Protein AF-A0AAD9YBE1-F1 (afdb_monomer_lite)

Organism: Colletotrichum kahawae (NCBI:txid34407)

Secondary structure (DSSP, 8-state):
--S---GGGEEE-TTT--EEE--GGG---TTSTT--TTS-HHHHHHHHHHHHHH---HHHHS-TTT--HHHHHT-S-----TT---SS-HHHHHHHHHHHHHHHHHS----SGGGSSS------PPPPPP---------PPP-

Foldseek 3Di:
DQLAQALVQWDADPPPRDIDGDDSVQDDWQVDPSDDPLSDVLLSVLQRLLCLFQVDNVQVPPPSNPRDSVVSLPPPDRPGDPPHDDPDDPVVVSVVSVVVSVCQVPDDDDRGQVPDPDRDDDPPDPDDPDPPPDPPPPPDDDD

Radius of gyration: 21.51 Å; chains: 1; bounding box: 45×34×76 Å

Sequence (143 aa):
MHQDIALRNLLVNPWTDNILLFDFDFIGRIRDIGYFSERDDVKGVIFTMYEIITLNIHFSSVPYDQQNPAEVQRLEEWPQHPDVRLDRPVSDYRSVLNEWVSRRENGRRISVYTEAQEPIDWPQLGDPPKRHSSLVLKVTPLP

pLDDT: mean 89.21, std 13.2, range [44.81, 98.5]

Structure (mmCIF, N/CA/C/O backbone):
data_AF-A0AAD9YBE1-F1
#
_entry.id   AF-A0AAD9YBE1-F1
#
loop_
_atom_site.group_PDB
_atom_site.id
_atom_site.type_symbol
_atom_site.label_atom_id
_atom_site.label_alt_id
_atom_site.label_comp_id
_atom_site.label_asym_id
_atom_site.label_entity_id
_atom_site.label_seq_id
_atom_site.pdbx_PDB_ins_code
_atom_site.Cartn_x
_atom_site.Cartn_y
_atom_site.Cartn_z
_atom_site.occupancy
_atom_site.B_iso_or_equiv
_atom_site.auth_seq_id
_atom_site.auth_comp_id
_atom_site.auth_asym_id
_atom_site.auth_atom_id
_atom_site.pdbx_PDB_model_num
ATOM 1 N N . MET A 1 1 ? 6.370 -5.330 -10.777 1.00 90.00 1 MET A N 1
ATOM 2 C CA . MET A 1 1 ? 5.701 -4.335 -9.917 1.00 90.00 1 MET A CA 1
ATOM 3 C C . MET A 1 1 ? 4.270 -4.226 -10.401 1.00 90.00 1 MET A C 1
ATOM 5 O O . MET A 1 1 ? 4.081 -4.250 -11.613 1.00 90.00 1 MET A O 1
ATOM 9 N N . HIS A 1 2 ? 3.295 -4.210 -9.497 1.00 94.94 2 HIS A N 1
ATOM 10 C CA . HIS A 1 2 ? 1.873 -4.170 -9.843 1.00 94.94 2 HIS A CA 1
ATOM 11 C C . HIS A 1 2 ? 1.438 -2.777 -10.303 1.00 94.94 2 HIS A C 1
ATOM 13 O O . HIS A 1 2 ? 0.681 -2.659 -11.256 1.00 94.94 2 HIS A O 1
ATOM 19 N N . GLN A 1 3 ? 1.950 -1.731 -9.649 1.00 95.88 3 GLN A N 1
ATOM 20 C CA . GLN A 1 3 ? 1.728 -0.314 -9.956 1.00 95.88 3 GLN A CA 1
ATOM 21 C C . GLN A 1 3 ? 0.285 0.184 -9.794 1.00 95.88 3 GLN A C 1
ATOM 23 O O . GLN A 1 3 ? -0.053 1.292 -10.226 1.00 95.88 3 GLN A O 1
ATOM 28 N N . ASP A 1 4 ? -0.553 -0.627 -9.147 1.00 96.06 4 ASP A N 1
ATOM 29 C CA . ASP A 1 4 ? -1.933 -0.283 -8.800 1.00 96.06 4 ASP A CA 1
ATOM 30 C C . ASP A 1 4 ? -2.429 -1.081 -7.583 1.00 96.06 4 ASP A C 1
ATOM 32 O O . ASP A 1 4 ? -3.514 -1.659 -7.580 1.00 96.06 4 ASP A O 1
ATOM 36 N N . ILE A 1 5 ? -1.598 -1.163 -6.539 1.00 96.88 5 ILE A N 1
ATOM 37 C CA . ILE A 1 5 ? -2.043 -1.698 -5.248 1.00 96.88 5 ILE A CA 1
ATOM 38 C C . ILE A 1 5 ? -3.057 -0.718 -4.652 1.00 96.88 5 ILE A C 1
ATOM 40 O O . ILE A 1 5 ? -2.697 0.404 -4.291 1.00 96.88 5 ILE A O 1
ATOM 44 N N . ALA A 1 6 ? -4.311 -1.153 -4.565 1.00 95.38 6 ALA A N 1
ATOM 45 C CA . ALA A 1 6 ? -5.431 -0.375 -4.053 1.00 95.38 6 ALA A CA 1
ATOM 46 C C . ALA A 1 6 ? -6.484 -1.302 -3.435 1.00 95.38 6 ALA A C 1
ATOM 48 O O . ALA A 1 6 ? -6.580 -2.470 -3.816 1.00 95.38 6 ALA A O 1
ATOM 49 N N . LEU A 1 7 ? -7.336 -0.766 -2.552 1.00 93.94 7 LEU A N 1
ATOM 50 C CA . LEU A 1 7 ? -8.399 -1.530 -1.885 1.00 93.94 7 LEU A CA 1
ATOM 51 C C . LEU A 1 7 ? -9.309 -2.282 -2.872 1.00 93.94 7 LEU A C 1
ATOM 53 O O . LEU A 1 7 ? -9.663 -3.434 -2.640 1.00 93.94 7 LEU A O 1
ATOM 57 N N . ARG A 1 8 ? -9.643 -1.653 -4.006 1.00 95.12 8 ARG A N 1
ATOM 58 C CA . ARG A 1 8 ? -10.479 -2.248 -5.066 1.00 95.12 8 ARG A CA 1
ATOM 59 C C . ARG A 1 8 ? -9.865 -3.483 -5.740 1.00 95.12 8 ARG A C 1
ATOM 61 O O . ARG A 1 8 ? -10.614 -4.256 -6.322 1.00 95.12 8 ARG A O 1
ATOM 68 N N . ASN A 1 9 ? -8.547 -3.666 -5.637 1.00 97.12 9 ASN A N 1
ATOM 69 C CA . ASN A 1 9 ? -7.789 -4.732 -6.301 1.00 97.12 9 ASN A CA 1
ATOM 70 C C . ASN A 1 9 ? -7.450 -5.890 -5.341 1.00 97.12 9 ASN A C 1
ATOM 72 O O . ASN A 1 9 ? -6.633 -6.755 -5.657 1.00 97.12 9 ASN A O 1
ATOM 76 N N . LEU A 1 10 ? -8.084 -5.924 -4.161 1.00 95.94 10 LEU A N 1
ATOM 77 C CA . LEU A 1 10 ? -7.943 -6.987 -3.167 1.00 95.94 10 LEU A CA 1
ATOM 78 C C . LEU A 1 10 ? -9.239 -7.795 -3.049 1.00 95.94 10 LEU A C 1
ATOM 80 O O . LEU A 1 10 ? -10.322 -7.246 -2.857 1.00 95.94 10 LEU A O 1
ATOM 84 N N . LEU A 1 11 ? -9.119 -9.119 -3.104 1.00 95.88 11 LEU A N 1
ATOM 85 C CA . LEU A 1 11 ? -10.192 -10.058 -2.787 1.00 95.88 11 LEU A CA 1
ATOM 86 C C . LEU A 1 11 ? -9.857 -10.777 -1.488 1.00 95.88 11 LEU A C 1
ATOM 88 O O . LEU A 1 11 ? -8.755 -11.298 -1.336 1.00 95.88 11 LEU A O 1
ATOM 92 N N . VAL A 1 12 ? -10.822 -10.852 -0.576 1.00 95.06 12 VAL A N 1
ATOM 93 C CA . VAL A 1 12 ? -10.683 -11.600 0.677 1.00 95.06 12 VAL A CA 1
ATOM 94 C C . VAL A 1 12 ? -11.532 -12.858 0.593 1.00 95.06 12 VAL A C 1
ATOM 96 O O . VAL A 1 12 ? -12.733 -12.794 0.326 1.00 95.06 12 VAL A O 1
ATOM 99 N N . ASN A 1 13 ? -10.917 -14.016 0.821 1.00 95.12 13 ASN A N 1
ATOM 100 C CA . ASN A 1 13 ? -11.646 -15.264 0.988 1.00 95.12 13 ASN A CA 1
ATOM 101 C C . ASN A 1 13 ? -12.181 -15.347 2.431 1.00 95.12 13 ASN A C 1
ATOM 103 O O . ASN A 1 13 ? -11.376 -15.479 3.354 1.00 95.12 13 ASN A O 1
ATOM 107 N N . PRO A 1 14 ? -13.508 -15.342 2.654 1.00 92.88 14 PRO A N 1
ATOM 108 C CA . PRO A 1 14 ? -14.078 -15.275 4.000 1.00 92.88 14 PRO A CA 1
ATOM 109 C C . PRO A 1 14 ? -13.913 -16.566 4.817 1.00 92.88 14 PRO A C 1
ATOM 111 O O . PRO A 1 14 ? -14.162 -16.559 6.018 1.00 92.88 14 PRO A O 1
ATOM 114 N N . TRP A 1 15 ? -13.532 -17.681 4.187 1.00 94.94 15 TRP A N 1
ATOM 115 C CA . TRP A 1 15 ? -13.363 -18.974 4.860 1.00 94.94 15 TRP A CA 1
ATOM 116 C C . TRP A 1 15 ? -11.911 -19.279 5.210 1.00 94.94 15 TRP A C 1
ATOM 118 O O . TRP A 1 15 ? -11.658 -20.002 6.170 1.00 94.94 15 TRP A O 1
ATOM 128 N N . THR A 1 16 ? -10.966 -18.771 4.419 1.00 95.31 16 THR A N 1
ATOM 129 C CA . THR A 1 16 ? -9.533 -19.036 4.614 1.00 95.31 16 THR A CA 1
ATOM 130 C C . THR A 1 16 ? -8.760 -17.821 5.102 1.00 95.31 16 THR A C 1
ATOM 132 O O . THR A 1 16 ? -7.575 -17.960 5.373 1.00 95.31 16 THR A O 1
ATOM 135 N N . ASP A 1 17 ? -9.394 -16.645 5.135 1.00 91.00 17 ASP A N 1
ATOM 136 C CA . ASP A 1 17 ? -8.757 -15.353 5.418 1.00 91.00 17 ASP A CA 1
ATOM 137 C C . ASP A 1 17 ? -7.581 -15.033 4.469 1.00 91.00 17 ASP A C 1
ATOM 139 O O . ASP A 1 17 ? -6.664 -14.276 4.774 1.00 91.00 17 ASP A O 1
ATOM 143 N N . ASN A 1 18 ? -7.597 -15.637 3.274 1.00 95.31 18 ASN A N 1
ATOM 144 C CA . ASN A 1 18 ? -6.572 -15.390 2.266 1.00 95.31 18 ASN A CA 1
ATOM 145 C C . ASN A 1 18 ? -6.915 -14.119 1.497 1.00 95.31 18 ASN A C 1
ATOM 147 O O . ASN A 1 18 ? -8.054 -13.943 1.058 1.00 95.31 18 ASN A O 1
ATOM 151 N N . ILE A 1 19 ? -5.898 -13.299 1.255 1.00 95.06 19 ILE A N 1
ATOM 152 C CA . ILE A 1 19 ? -5.985 -12.130 0.385 1.00 95.06 19 ILE A CA 1
ATOM 153 C C . ILE A 1 19 ? -5.420 -12.503 -0.986 1.00 95.06 19 ILE A C 1
ATOM 155 O O . ILE A 1 19 ? -4.318 -13.042 -1.092 1.00 95.06 19 ILE A O 1
ATOM 159 N N . LEU A 1 20 ? -6.175 -12.204 -2.039 1.00 95.69 20 LEU A N 1
ATOM 160 C CA . LEU A 1 20 ? -5.752 -12.326 -3.428 1.00 95.69 20 LEU A CA 1
ATOM 161 C C . LEU A 1 20 ? -5.658 -10.935 -4.053 1.00 95.69 20 LEU A C 1
ATOM 163 O O . LEU A 1 20 ? -6.573 -10.125 -3.921 1.00 95.69 20 LEU A O 1
ATOM 167 N N . LEU A 1 21 ? -4.556 -10.690 -4.754 1.00 96.31 21 LEU A N 1
ATOM 168 C CA . LEU A 1 21 ? -4.339 -9.496 -5.564 1.00 96.31 21 LEU A CA 1
ATOM 169 C C . LEU A 1 21 ? -4.718 -9.803 -7.018 1.00 96.31 21 LEU A C 1
ATOM 171 O O . LEU A 1 21 ? -4.328 -10.849 -7.545 1.00 96.31 21 LEU A O 1
ATOM 175 N N . PHE A 1 22 ? -5.470 -8.909 -7.653 1.00 95.94 22 PHE A N 1
ATOM 176 C CA . PHE A 1 22 ? -5.870 -9.010 -9.059 1.00 95.94 22 PHE A CA 1
ATOM 177 C C . PHE A 1 22 ? -5.749 -7.649 -9.762 1.00 95.94 22 PHE A C 1
ATOM 179 O O . PHE A 1 22 ? -5.357 -6.677 -9.130 1.00 95.94 22 PHE A O 1
ATOM 186 N N . ASP A 1 23 ? -6.113 -7.596 -11.049 1.00 95.06 23 ASP A N 1
ATOM 187 C CA . ASP A 1 23 ? -6.026 -6.401 -11.910 1.00 95.06 23 ASP A CA 1
ATOM 188 C C . ASP A 1 23 ? -4.581 -5.980 -12.239 1.00 95.06 23 ASP A C 1
ATOM 190 O O . ASP A 1 23 ? -4.057 -4.948 -11.825 1.00 95.06 23 ASP A O 1
ATOM 194 N N . PHE A 1 24 ? -3.916 -6.828 -13.025 1.00 93.81 24 PHE A N 1
ATOM 195 C CA . PHE A 1 24 ? -2.522 -6.660 -13.434 1.00 93.81 24 PHE A CA 1
ATOM 196 C C . PHE A 1 24 ? -2.359 -5.780 -14.692 1.00 93.81 24 PHE A C 1
ATOM 198 O O . PHE A 1 24 ? -1.312 -5.833 -15.338 1.00 93.81 24 PHE A O 1
ATOM 205 N N . ASP A 1 25 ? -3.346 -4.956 -15.052 1.00 92.62 25 ASP A N 1
ATOM 206 C CA . ASP A 1 25 ? -3.316 -4.151 -16.287 1.00 92.62 25 ASP A CA 1
ATOM 207 C C . ASP A 1 25 ? -2.191 -3.096 -16.300 1.00 92.62 25 ASP A C 1
ATOM 209 O O . ASP A 1 25 ? -1.751 -2.653 -17.363 1.00 92.62 25 ASP A O 1
ATOM 213 N N . PHE A 1 26 ? -1.670 -2.733 -15.123 1.00 92.44 26 PHE A N 1
ATOM 214 C CA . PHE A 1 26 ? -0.572 -1.775 -14.957 1.00 92.44 26 PHE A CA 1
ATOM 215 C C . PHE A 1 26 ? 0.777 -2.415 -14.614 1.00 92.44 26 PHE A C 1
ATOM 217 O O . PHE A 1 26 ? 1.703 -1.702 -14.220 1.00 92.44 26 PHE A O 1
ATOM 224 N N . ILE A 1 27 ? 0.947 -3.733 -14.761 1.00 92.19 27 ILE A N 1
ATOM 225 C CA . ILE A 1 27 ? 2.229 -4.352 -14.407 1.00 92.19 27 ILE A CA 1
ATOM 226 C C . ILE A 1 27 ? 3.405 -3.760 -15.182 1.00 92.19 27 ILE A C 1
ATOM 228 O O . ILE A 1 27 ? 3.345 -3.502 -16.381 1.00 92.19 27 ILE A O 1
ATOM 232 N N . GLY A 1 28 ? 4.522 -3.612 -14.478 1.00 91.00 28 GLY A N 1
ATOM 233 C CA . GLY A 1 28 ? 5.788 -3.180 -15.056 1.00 91.00 28 GLY A CA 1
ATOM 234 C C . GLY A 1 28 ? 6.954 -4.006 -14.539 1.00 91.00 28 GLY A C 1
ATOM 235 O O . GLY A 1 28 ? 7.007 -4.393 -13.360 1.00 91.00 28 GLY A O 1
ATOM 236 N N . ARG A 1 29 ? 7.918 -4.266 -15.422 1.00 90.81 29 ARG A N 1
ATOM 237 C CA . ARG A 1 29 ? 9.219 -4.826 -15.046 1.00 90.81 29 ARG A CA 1
ATOM 238 C C . ARG A 1 29 ? 10.077 -3.723 -14.451 1.00 90.81 29 ARG A C 1
ATOM 240 O O . ARG A 1 29 ? 10.279 -2.698 -15.082 1.00 90.81 29 ARG A O 1
ATOM 247 N N . ILE A 1 30 ? 10.590 -3.927 -13.240 1.00 89.69 30 ILE A N 1
ATOM 248 C CA . ILE A 1 30 ? 11.380 -2.914 -12.523 1.00 89.69 30 ILE A CA 1
ATOM 249 C C . ILE A 1 30 ? 12.527 -2.406 -13.414 1.00 89.69 30 ILE A C 1
ATOM 251 O O . ILE A 1 30 ? 13.369 -3.204 -13.831 1.00 89.69 30 ILE A O 1
ATOM 255 N N . ARG A 1 31 ? 12.535 -1.085 -13.668 1.00 88.38 31 ARG A N 1
ATOM 256 C CA . ARG A 1 31 ? 13.465 -0.361 -14.566 1.00 88.38 31 ARG A CA 1
ATOM 257 C C . ARG A 1 31 ? 13.461 -0.811 -16.038 1.00 88.38 31 ARG A C 1
ATOM 259 O O . ARG A 1 31 ? 14.453 -0.615 -16.731 1.00 88.38 31 ARG A O 1
ATOM 266 N N . ASP A 1 32 ? 12.361 -1.378 -16.516 1.00 88.94 32 ASP A N 1
ATOM 267 C CA . ASP A 1 32 ? 12.198 -1.873 -17.887 1.00 88.94 32 ASP A CA 1
ATOM 268 C C . ASP A 1 32 ? 10.765 -1.563 -18.395 1.00 88.94 32 ASP A C 1
ATOM 270 O O . ASP A 1 32 ? 10.139 -0.592 -17.958 1.00 88.94 32 ASP A O 1
ATOM 274 N N . ILE A 1 33 ? 10.241 -2.345 -19.342 1.00 87.25 33 ILE A N 1
ATOM 275 C CA . ILE A 1 33 ? 8.930 -2.158 -19.972 1.00 87.25 33 ILE A CA 1
ATOM 276 C C . ILE A 1 33 ? 7.810 -1.998 -18.933 1.00 87.25 33 ILE A C 1
ATOM 278 O O . ILE A 1 33 ? 7.653 -2.801 -18.007 1.00 87.25 33 ILE A O 1
ATOM 282 N N . GLY A 1 34 ? 7.001 -0.957 -19.142 1.00 88.06 34 GLY A N 1
ATOM 283 C CA . GLY A 1 34 ? 5.793 -0.675 -18.371 1.00 88.06 34 GLY A CA 1
ATOM 284 C C . GLY A 1 34 ? 6.041 -0.073 -16.989 1.00 88.06 34 GLY A C 1
ATOM 285 O O . GLY A 1 34 ? 5.073 0.176 -16.285 1.00 88.06 34 GLY A O 1
ATOM 286 N N . TYR A 1 35 ? 7.290 0.164 -16.578 1.00 91.69 35 TYR A N 1
ATOM 287 C CA . TYR A 1 35 ? 7.611 0.695 -15.251 1.00 91.69 35 TYR A CA 1
ATOM 288 C C . TYR A 1 35 ? 7.524 2.221 -15.165 1.00 91.69 35 TYR A C 1
ATOM 290 O O . TYR A 1 35 ? 8.205 2.942 -15.893 1.00 91.69 35 TYR A O 1
ATOM 298 N N . PHE A 1 36 ? 6.755 2.691 -14.188 1.00 93.81 36 PHE A N 1
ATOM 299 C CA . PHE A 1 36 ? 6.600 4.081 -13.786 1.00 93.81 36 PHE A CA 1
ATOM 300 C C . PHE A 1 36 ? 7.069 4.224 -12.336 1.00 93.81 36 PHE A C 1
ATOM 302 O O . PHE A 1 36 ? 6.494 3.634 -11.421 1.00 93.81 36 PHE A O 1
ATOM 309 N N . SER A 1 37 ? 8.120 5.015 -12.104 1.00 91.12 37 SER A N 1
ATOM 310 C CA . SER A 1 37 ? 8.695 5.204 -10.762 1.00 91.12 37 SER A CA 1
ATOM 311 C C . SER A 1 37 ? 7.713 5.798 -9.758 1.00 91.12 37 SER A C 1
ATOM 313 O O . SER A 1 37 ? 7.846 5.580 -8.558 1.00 91.12 37 SER A O 1
ATOM 315 N N . GLU A 1 38 ? 6.728 6.541 -10.247 1.00 93.88 38 GLU A N 1
ATOM 316 C CA . GLU A 1 38 ? 5.712 7.211 -9.449 1.00 93.88 38 GLU A CA 1
ATOM 317 C C . GLU A 1 38 ? 4.651 6.221 -8.950 1.00 93.88 38 GLU A C 1
ATOM 319 O O . GLU A 1 38 ? 3.906 6.545 -8.032 1.00 93.88 38 GLU A O 1
ATOM 324 N N . ARG A 1 39 ? 4.568 5.005 -9.503 1.00 93.94 39 ARG A N 1
ATOM 325 C CA . ARG A 1 39 ? 3.579 3.981 -9.129 1.00 93.94 39 ARG A CA 1
ATOM 326 C C . ARG A 1 39 ? 4.201 2.867 -8.290 1.00 93.94 39 ARG A C 1
ATOM 328 O O . ARG A 1 39 ? 4.098 1.686 -8.597 1.00 93.94 39 ARG A O 1
ATOM 335 N N . ASP A 1 40 ? 4.870 3.264 -7.220 1.00 92.75 40 ASP A N 1
ATOM 336 C CA . ASP A 1 40 ? 5.523 2.338 -6.302 1.00 92.75 40 ASP A CA 1
ATOM 337 C C . ASP A 1 40 ? 4.517 1.518 -5.458 1.00 92.75 40 ASP A C 1
ATOM 339 O O . ASP A 1 40 ? 3.599 2.064 -4.839 1.00 92.75 40 ASP A O 1
ATOM 343 N N . ASP A 1 41 ? 4.709 0.194 -5.400 1.00 95.12 41 ASP A N 1
ATOM 344 C CA . ASP A 1 41 ? 3.810 -0.724 -4.682 1.00 95.12 41 ASP A CA 1
ATOM 345 C C . ASP A 1 41 ? 3.875 -0.551 -3.150 1.00 95.12 41 ASP A C 1
ATOM 347 O O . ASP A 1 41 ? 2.886 -0.815 -2.468 1.00 95.12 41 ASP A O 1
ATOM 351 N N . VAL A 1 42 ? 5.006 -0.103 -2.578 1.00 95.44 42 VAL A N 1
ATOM 352 C CA . VAL A 1 42 ? 5.106 0.178 -1.129 1.00 95.44 42 VAL A CA 1
ATOM 353 C C . VAL A 1 42 ? 4.220 1.367 -0.785 1.00 95.44 42 VAL A C 1
ATOM 355 O O . VAL A 1 42 ? 3.437 1.298 0.164 1.00 95.44 42 VAL A O 1
ATOM 358 N N . LYS A 1 43 ? 4.279 2.424 -1.599 1.00 95.94 43 LYS A N 1
ATOM 359 C CA . LYS A 1 43 ? 3.375 3.572 -1.494 1.00 95.94 43 LYS A CA 1
ATOM 360 C C . LYS A 1 43 ? 1.903 3.148 -1.593 1.00 95.94 43 LYS A C 1
ATOM 362 O O . LYS A 1 43 ? 1.100 3.573 -0.764 1.00 95.94 43 LYS A O 1
ATOM 367 N N . GLY A 1 44 ? 1.556 2.277 -2.543 1.00 96.94 44 GLY A N 1
ATOM 368 C CA . GLY A 1 44 ? 0.193 1.748 -2.687 1.00 96.94 44 GLY A CA 1
ATOM 369 C C . GLY A 1 44 ? -0.307 0.983 -1.454 1.00 96.94 44 GLY A C 1
ATOM 370 O O . GLY A 1 44 ? -1.437 1.197 -1.014 1.00 96.94 44 GLY A O 1
ATOM 371 N N . VAL A 1 45 ? 0.543 0.159 -0.823 1.00 97.62 45 VAL A N 1
ATOM 372 C CA . VAL A 1 45 ? 0.200 -0.540 0.434 1.00 97.62 45 VAL A CA 1
ATOM 373 C C . VAL A 1 45 ? -0.083 0.443 1.573 1.00 97.62 45 VAL A C 1
ATOM 375 O O . VAL A 1 45 ? -1.050 0.254 2.310 1.00 97.62 45 VAL A O 1
ATOM 378 N N . ILE A 1 46 ? 0.717 1.506 1.709 1.00 98.12 46 ILE A N 1
ATOM 379 C CA . ILE A 1 46 ? 0.528 2.522 2.758 1.00 98.12 46 ILE A CA 1
ATOM 380 C C . ILE A 1 46 ? -0.840 3.196 2.621 1.00 98.12 46 ILE A C 1
ATOM 382 O O . ILE A 1 46 ? -1.580 3.287 3.602 1.00 98.12 46 ILE A O 1
ATOM 386 N N . PHE A 1 47 ? -1.195 3.634 1.410 1.00 98.00 47 PHE A N 1
ATOM 387 C CA . PHE A 1 47 ? -2.500 4.247 1.164 1.00 98.00 47 PHE A CA 1
ATOM 388 C C . PHE A 1 47 ? -3.648 3.255 1.339 1.00 98.00 47 PHE A C 1
ATOM 390 O O . PHE A 1 47 ? -4.632 3.587 1.992 1.00 98.00 47 PHE A O 1
ATOM 397 N N . THR A 1 48 ? -3.496 2.019 0.862 1.00 97.62 48 THR A N 1
ATOM 398 C CA . THR A 1 48 ? -4.527 0.981 1.008 1.00 97.62 48 THR A CA 1
ATOM 399 C C . THR A 1 48 ? -4.816 0.667 2.479 1.00 97.62 48 THR A C 1
ATOM 401 O O . THR A 1 48 ? -5.975 0.549 2.866 1.00 97.62 48 THR A O 1
ATOM 404 N N . MET A 1 49 ? -3.789 0.586 3.333 1.00 97.81 49 MET A N 1
ATOM 405 C CA . MET A 1 49 ? -3.982 0.387 4.776 1.00 97.81 49 MET A CA 1
ATOM 406 C C . MET A 1 49 ? -4.733 1.552 5.428 1.00 97.81 49 MET A C 1
ATOM 408 O O . MET A 1 49 ? -5.613 1.330 6.262 1.00 97.81 49 MET A O 1
ATOM 412 N N . TYR A 1 50 ? -4.407 2.789 5.045 1.00 98.25 50 TYR A N 1
ATOM 413 C CA . TYR A 1 50 ? -5.131 3.969 5.514 1.00 98.25 50 TYR A CA 1
ATOM 414 C C . TYR A 1 50 ? -6.598 3.938 5.070 1.00 98.25 50 TYR A C 1
ATOM 416 O O . TYR A 1 50 ? -7.492 4.160 5.886 1.00 98.25 50 TYR A O 1
ATOM 424 N N . GLU A 1 51 ? -6.862 3.599 3.809 1.00 97.44 51 GLU A N 1
ATOM 425 C CA . GLU A 1 51 ? -8.215 3.473 3.264 1.00 97.44 51 GLU A CA 1
ATOM 426 C C . GLU A 1 51 ? -9.039 2.400 3.971 1.00 97.44 51 GLU A C 1
ATOM 428 O O . GLU A 1 51 ? -10.181 2.665 4.317 1.00 97.44 51 GLU A O 1
ATOM 433 N N . ILE A 1 52 ? -8.484 1.214 4.236 1.00 96.88 52 ILE A N 1
ATOM 434 C CA . ILE A 1 52 ? -9.212 0.138 4.931 1.00 96.88 52 ILE A CA 1
ATOM 435 C C . ILE A 1 52 ? -9.692 0.601 6.310 1.00 96.88 52 ILE A C 1
ATOM 437 O O . ILE A 1 52 ? -10.822 0.320 6.701 1.00 96.88 52 ILE A O 1
ATOM 441 N N . ILE A 1 53 ? -8.837 1.312 7.049 1.00 98.19 53 ILE A N 1
ATOM 442 C CA . ILE A 1 53 ? -9.122 1.720 8.430 1.00 98.19 53 ILE A CA 1
ATOM 443 C C . ILE A 1 53 ? -10.067 2.926 8.483 1.00 98.19 53 ILE A C 1
ATOM 445 O O . ILE A 1 53 ? -10.938 3.000 9.351 1.00 98.19 53 ILE A O 1
ATOM 449 N N . THR A 1 54 ? -9.887 3.884 7.576 1.00 97.94 54 THR A N 1
ATOM 450 C CA . THR A 1 54 ? -10.561 5.192 7.633 1.00 97.94 54 THR A CA 1
ATOM 451 C C . THR A 1 54 ? -11.709 5.341 6.632 1.00 97.94 54 THR A C 1
ATOM 453 O O . THR A 1 54 ? -12.481 6.293 6.731 1.00 97.94 54 THR A O 1
ATOM 456 N N . LEU A 1 55 ? -11.808 4.433 5.655 1.00 97.19 55 LEU A N 1
ATOM 457 C CA . LEU A 1 55 ? -12.630 4.539 4.440 1.00 97.19 55 LEU A CA 1
ATOM 458 C C . LEU A 1 55 ? -12.427 5.852 3.661 1.00 97.19 55 LEU A C 1
ATOM 460 O O . LEU A 1 55 ? -13.274 6.249 2.860 1.00 97.19 55 LEU A O 1
ATOM 464 N N . ASN A 1 56 ? -11.295 6.530 3.871 1.00 96.50 56 ASN A N 1
ATOM 465 C CA . ASN A 1 56 ? -10.971 7.803 3.244 1.00 96.50 56 ASN A CA 1
ATOM 466 C C . ASN A 1 56 ? -9.917 7.622 2.142 1.00 96.50 56 ASN A C 1
ATOM 468 O O . ASN A 1 56 ? -8.762 7.296 2.408 1.00 96.50 56 ASN A O 1
ATOM 472 N N . ILE A 1 57 ? -10.320 7.908 0.902 1.00 95.56 57 ILE A N 1
ATOM 473 C CA . ILE A 1 57 ? -9.495 7.777 -0.309 1.00 95.56 57 ILE A CA 1
ATOM 474 C C . ILE A 1 57 ? -8.748 9.065 -0.694 1.00 95.56 57 ILE A C 1
ATOM 476 O O . ILE A 1 57 ? -8.179 9.152 -1.780 1.00 95.56 57 ILE A O 1
ATOM 480 N N . HIS A 1 58 ? -8.769 10.106 0.146 1.00 95.50 58 HIS A N 1
ATOM 481 C CA . HIS A 1 58 ? -8.234 11.424 -0.209 1.00 95.50 58 HIS A CA 1
ATOM 482 C C . HIS A 1 58 ? -6.790 11.345 -0.719 1.00 95.50 58 HIS A C 1
ATOM 484 O O . HIS A 1 58 ? -6.502 11.832 -1.810 1.00 95.50 58 HIS A O 1
ATOM 490 N N . PHE A 1 59 ? -5.909 10.663 0.015 1.00 95.31 59 PHE A N 1
ATOM 491 C CA . PHE A 1 59 ? -4.490 10.575 -0.332 1.00 95.31 59 PHE A CA 1
ATOM 492 C C . PHE A 1 59 ? -4.215 9.762 -1.601 1.00 95.31 59 PHE A C 1
ATOM 494 O O . PHE A 1 59 ? -3.313 10.112 -2.358 1.00 95.31 59 PHE A O 1
ATOM 501 N N . SER A 1 60 ? -4.986 8.708 -1.871 1.00 92.12 60 SER A N 1
ATOM 502 C CA . SER A 1 60 ? -4.813 7.892 -3.079 1.00 92.12 60 SER A CA 1
ATOM 503 C C . SER A 1 60 ? -5.474 8.492 -4.316 1.00 92.12 60 SER A C 1
ATOM 505 O O . SER A 1 60 ? -5.071 8.178 -5.433 1.00 92.12 60 SER A O 1
ATOM 507 N N . SER A 1 61 ? -6.449 9.387 -4.132 1.00 93.56 61 SER A N 1
ATOM 508 C CA . SER A 1 61 ? -7.080 10.133 -5.226 1.00 93.56 61 SER A CA 1
ATOM 509 C C . SER A 1 61 ? -6.180 11.224 -5.822 1.00 93.56 61 SER A C 1
ATOM 511 O O . SER A 1 61 ? -6.431 11.694 -6.933 1.00 93.56 61 SER A O 1
ATOM 513 N N . VAL A 1 62 ? -5.121 11.618 -5.104 1.00 95.44 62 VAL A N 1
ATOM 514 C CA . VAL A 1 62 ? -4.095 12.546 -5.597 1.00 95.44 62 VAL A CA 1
ATOM 515 C C . VAL A 1 62 ? -3.347 11.900 -6.775 1.00 95.44 62 VAL A C 1
ATOM 517 O O . VAL A 1 62 ? -3.048 10.704 -6.709 1.00 95.44 62 VAL A O 1
ATOM 520 N N . PRO A 1 63 ? -3.006 12.653 -7.842 1.00 95.19 63 PRO A N 1
ATOM 521 C CA . PRO A 1 63 ? -2.182 12.148 -8.941 1.00 95.19 63 PRO A CA 1
ATOM 522 C C . PRO A 1 63 ? -0.895 11.466 -8.454 1.00 95.19 63 PRO A C 1
ATOM 524 O O . PRO A 1 63 ? -0.248 11.939 -7.521 1.00 95.19 63 PRO A O 1
ATOM 527 N N . TYR A 1 64 ? -0.511 10.345 -9.076 1.00 93.94 64 TYR A N 1
ATOM 528 C CA . TYR A 1 64 ? 0.581 9.486 -8.587 1.00 93.94 64 TYR A CA 1
ATOM 529 C C . TYR A 1 64 ? 1.919 10.214 -8.383 1.00 93.94 64 TYR A C 1
ATOM 531 O O . TYR A 1 64 ? 2.652 9.879 -7.454 1.00 93.94 64 TYR A O 1
ATOM 539 N N . ASP A 1 65 ? 2.226 11.201 -9.219 1.00 94.44 65 ASP A N 1
ATOM 540 C CA . ASP A 1 65 ? 3.428 12.041 -9.163 1.00 94.44 65 ASP A CA 1
ATOM 541 C C . ASP A 1 65 ? 3.421 13.050 -8.000 1.00 94.44 65 ASP A C 1
ATOM 543 O O . ASP A 1 65 ? 4.476 13.530 -7.591 1.00 94.44 65 ASP A O 1
ATOM 547 N N . GLN A 1 66 ? 2.246 13.344 -7.442 1.00 96.38 66 GLN A N 1
ATOM 548 C CA . GLN A 1 66 ? 2.043 14.284 -6.333 1.00 96.38 66 GLN A CA 1
ATOM 549 C C . GLN A 1 66 ? 1.799 13.581 -4.992 1.00 96.38 66 GLN A C 1
ATOM 551 O O . GLN A 1 66 ? 1.862 14.206 -3.936 1.00 96.38 66 GLN A O 1
ATOM 556 N N . GLN A 1 67 ? 1.522 12.278 -5.013 1.00 96.19 67 GLN A N 1
ATOM 557 C CA . GLN A 1 67 ? 1.303 11.489 -3.806 1.00 96.19 67 GLN A CA 1
ATOM 558 C C . GLN A 1 67 ? 2.561 11.405 -2.933 1.00 96.19 67 GLN A C 1
ATOM 560 O O . GLN A 1 67 ? 3.628 10.992 -3.394 1.00 96.19 67 GLN A O 1
ATOM 565 N N . ASN A 1 68 ? 2.397 11.657 -1.634 1.00 96.19 68 ASN A N 1
ATOM 566 C CA . ASN A 1 68 ? 3.462 11.540 -0.646 1.00 96.19 68 ASN A CA 1
ATOM 567 C C . ASN A 1 68 ? 3.063 10.591 0.503 1.00 96.19 68 ASN A C 1
ATOM 569 O O . ASN A 1 68 ? 2.310 10.993 1.392 1.00 96.19 68 ASN A O 1
ATOM 573 N N . PRO A 1 69 ? 3.591 9.352 0.565 1.00 95.81 69 PRO A N 1
ATOM 574 C CA . PRO A 1 69 ? 3.224 8.401 1.620 1.00 95.81 69 PRO A CA 1
ATOM 575 C C . PRO A 1 69 ? 3.620 8.871 3.026 1.00 95.81 69 PRO A C 1
ATOM 577 O O . PRO A 1 69 ? 3.085 8.380 4.021 1.00 95.81 69 PRO A O 1
ATOM 580 N N . ALA A 1 70 ? 4.554 9.820 3.143 1.00 95.94 70 ALA A N 1
ATOM 581 C CA . ALA A 1 70 ? 4.943 10.368 4.434 1.00 95.94 70 ALA A CA 1
ATOM 582 C C . ALA A 1 70 ? 3.838 11.237 5.062 1.00 95.94 70 ALA A C 1
ATOM 584 O O . ALA A 1 70 ? 3.834 11.416 6.277 1.00 95.94 70 ALA A O 1
ATOM 585 N N . GLU A 1 71 ? 2.892 11.760 4.275 1.00 96.00 71 GLU A N 1
ATOM 586 C CA . GLU A 1 71 ? 1.737 12.499 4.805 1.00 96.00 71 GLU A CA 1
ATOM 587 C C . GLU A 1 71 ? 0.824 11.598 5.629 1.00 96.00 71 GLU A C 1
ATOM 589 O O . GLU A 1 71 ? 0.414 11.993 6.712 1.00 96.00 71 GLU A O 1
ATOM 594 N N . VAL A 1 72 ? 0.603 10.362 5.179 1.00 96.19 72 VAL A N 1
ATOM 595 C CA . VAL A 1 72 ? -0.192 9.355 5.896 1.00 96.19 72 VAL A CA 1
ATOM 596 C C . VAL A 1 72 ? 0.564 8.781 7.094 1.00 96.19 72 VAL A C 1
ATOM 598 O O . VAL A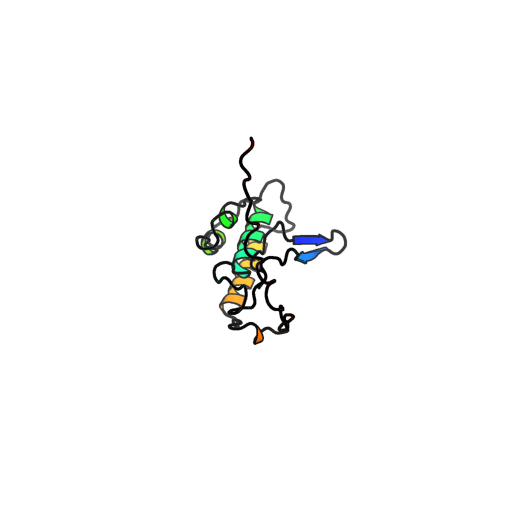 1 72 ? -0.001 8.622 8.178 1.00 96.19 72 VAL A O 1
ATOM 601 N N . GLN A 1 73 ? 1.855 8.482 6.925 1.00 94.88 73 GLN A N 1
ATOM 602 C CA . GLN A 1 73 ? 2.662 7.870 7.986 1.00 94.88 73 GLN A CA 1
ATOM 603 C C . GLN A 1 73 ? 2.892 8.808 9.180 1.00 94.88 73 GLN A C 1
ATOM 605 O O . GLN A 1 73 ? 2.919 8.334 10.316 1.00 94.88 73 GLN A O 1
ATOM 610 N N . ARG A 1 74 ? 3.022 10.124 8.942 1.00 95.44 74 ARG A N 1
ATOM 611 C CA . ARG A 1 74 ? 3.263 11.133 9.992 1.00 95.44 74 ARG A CA 1
ATOM 612 C C . ARG A 1 74 ? 2.018 11.562 10.767 1.00 95.44 74 ARG A C 1
ATOM 614 O O . ARG A 1 74 ? 2.177 12.267 11.759 1.00 95.44 74 ARG A O 1
ATOM 621 N N . LEU A 1 75 ? 0.812 11.186 10.336 1.00 95.62 75 LEU A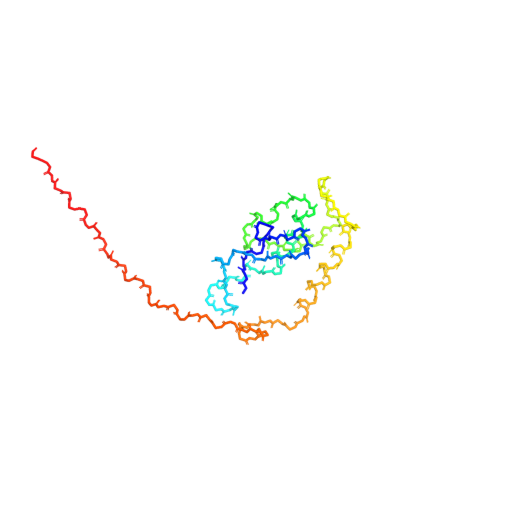 N 1
ATOM 622 C CA . LEU A 1 75 ? -0.402 11.469 11.109 1.00 95.62 75 LEU A CA 1
ATOM 623 C C . LEU A 1 75 ? -0.253 10.890 12.517 1.00 95.62 75 LEU A C 1
ATOM 625 O O . LEU A 1 75 ? 0.142 9.740 12.662 1.00 95.62 75 LEU A O 1
ATOM 629 N N . GLU A 1 76 ? -0.556 11.654 13.561 1.00 91.31 76 GLU A N 1
ATOM 630 C CA . GLU A 1 76 ? -0.445 11.145 14.934 1.00 91.31 76 GLU A CA 1
ATOM 631 C C . GLU A 1 76 ? -1.431 9.996 15.171 1.00 91.31 76 GLU A C 1
ATOM 633 O O . GLU A 1 76 ? -1.055 8.944 15.685 1.00 91.31 76 GLU A O 1
ATOM 638 N N . GLU A 1 77 ? -2.646 10.129 14.641 1.00 93.06 77 GLU A N 1
ATOM 639 C CA . GLU A 1 77 ? -3.712 9.136 14.716 1.00 93.06 77 GLU A CA 1
ATOM 640 C C . GLU A 1 77 ? -4.373 8.948 13.346 1.00 93.06 77 GLU A C 1
ATOM 642 O O . GLU A 1 77 ? -4.459 9.884 12.547 1.00 93.06 77 GLU A O 1
ATOM 647 N N . TRP A 1 78 ? -4.847 7.731 13.059 1.00 97.62 78 TRP A N 1
ATOM 648 C CA . TRP A 1 78 ? -5.744 7.504 11.924 1.00 97.62 78 TRP A CA 1
ATOM 649 C C . TRP A 1 78 ? -7.174 7.394 12.455 1.00 97.62 78 TRP A C 1
ATOM 651 O O . TRP A 1 78 ? -7.423 6.538 13.308 1.00 97.62 78 TRP A O 1
ATOM 661 N N . PRO A 1 79 ? -8.112 8.228 11.973 1.00 96.25 79 PRO A N 1
ATOM 662 C CA . PRO A 1 79 ? -9.489 8.191 12.441 1.00 96.25 79 PRO A CA 1
ATOM 663 C C . PRO A 1 79 ? -10.176 6.929 11.913 1.00 96.25 79 PRO A C 1
ATOM 665 O O . PRO A 1 79 ? -10.566 6.873 10.748 1.00 96.25 79 PRO A O 1
ATOM 668 N N . GLN A 1 80 ? -10.310 5.906 12.760 1.00 98.06 80 GLN A N 1
ATOM 669 C CA . GLN A 1 80 ? -11.039 4.690 12.399 1.00 98.06 80 GLN A CA 1
ATOM 670 C C . GLN A 1 80 ? -12.483 5.040 12.035 1.00 98.06 80 GLN A C 1
ATOM 672 O O . GLN A 1 80 ? -13.180 5.723 12.790 1.00 98.06 80 GLN A O 1
ATOM 677 N N . HIS A 1 81 ? -12.940 4.550 10.887 1.00 98.50 81 HIS A N 1
ATOM 678 C CA . HIS A 1 81 ? -14.317 4.750 10.465 1.00 98.50 81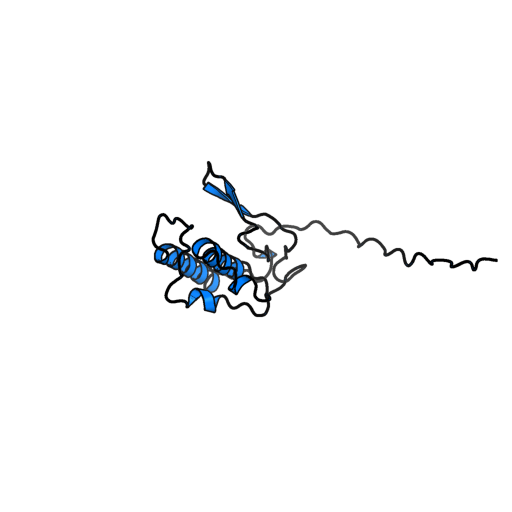 HIS A CA 1
ATOM 679 C C . HIS A 1 81 ? -15.284 3.954 11.368 1.00 98.50 81 HIS A C 1
ATOM 681 O O . HIS A 1 81 ? -14.977 2.806 11.694 1.00 98.50 81 HIS A O 1
ATOM 687 N N . PRO A 1 82 ? -16.468 4.486 11.737 1.00 97.75 82 PRO A N 1
ATOM 688 C CA . PRO A 1 82 ? -17.425 3.788 12.611 1.00 97.75 82 PRO A CA 1
ATOM 689 C C . PRO A 1 82 ? -17.874 2.404 12.114 1.00 97.75 82 PRO A C 1
ATOM 691 O O . PRO A 1 82 ? -18.174 1.524 12.918 1.00 97.75 82 PRO A O 1
ATOM 694 N N . ASP A 1 83 ? -17.899 2.208 10.794 1.00 98.00 83 ASP A N 1
ATOM 695 C CA . ASP A 1 83 ? -18.290 0.936 10.168 1.00 98.00 83 ASP A CA 1
ATOM 696 C C . ASP A 1 83 ? -17.147 -0.090 10.085 1.00 98.00 83 ASP A C 1
ATOM 698 O O . ASP A 1 83 ? -17.381 -1.261 9.780 1.00 98.00 83 ASP A O 1
ATOM 702 N N . VAL A 1 84 ? -15.909 0.322 10.369 1.00 97.31 84 VAL A N 1
ATOM 703 C CA . VAL A 1 84 ? -14.742 -0.563 10.351 1.00 97.31 84 VAL A CA 1
ATOM 704 C C . VAL A 1 84 ? -14.586 -1.209 11.721 1.00 97.31 84 VAL A C 1
ATOM 706 O O . VAL A 1 84 ? -14.519 -0.533 12.748 1.00 97.31 84 VAL A O 1
ATOM 709 N N . ARG A 1 85 ? -14.503 -2.542 11.739 1.00 97.19 85 ARG A N 1
ATOM 710 C CA . ARG A 1 85 ? -14.278 -3.337 12.950 1.00 97.19 85 ARG A CA 1
ATOM 711 C C . ARG A 1 85 ? -12.884 -3.936 12.906 1.00 97.19 85 ARG A C 1
ATOM 713 O O . ARG A 1 85 ? -12.605 -4.774 12.057 1.00 97.19 85 ARG A O 1
ATOM 720 N N . LEU A 1 86 ? -12.042 -3.509 13.837 1.00 96.88 86 LEU A N 1
ATOM 721 C CA . LEU A 1 86 ? -10.689 -4.018 14.012 1.00 96.88 86 LEU A CA 1
ATOM 722 C C . LEU A 1 86 ? -10.641 -4.913 15.252 1.00 96.88 86 LEU A C 1
ATOM 724 O O . LEU A 1 86 ? -11.303 -4.632 16.253 1.00 96.88 86 LEU A O 1
ATOM 728 N N . ASP A 1 87 ? -9.863 -5.989 15.192 1.00 97.06 87 ASP A N 1
ATOM 729 C CA . ASP A 1 87 ? -9.611 -6.876 16.332 1.00 97.06 87 ASP A CA 1
ATOM 730 C C . ASP A 1 87 ? -8.513 -6.331 17.262 1.00 97.06 87 ASP A C 1
ATOM 732 O O . ASP A 1 87 ? -8.331 -6.816 18.382 1.00 97.06 87 ASP A O 1
ATOM 736 N N . ARG A 1 88 ? -7.805 -5.290 16.811 1.00 97.81 88 ARG A N 1
ATOM 737 C CA . ARG A 1 88 ? -6.755 -4.576 17.540 1.00 97.81 88 ARG A CA 1
ATOM 738 C C . ARG A 1 88 ? -6.912 -3.057 17.413 1.00 97.81 88 ARG A C 1
ATOM 740 O O . ARG A 1 88 ? -7.618 -2.581 16.527 1.00 97.81 88 ARG A O 1
ATOM 747 N N . PRO A 1 89 ? -6.259 -2.265 18.279 1.00 98.00 89 PRO A N 1
ATOM 748 C CA . PRO A 1 89 ? -6.182 -0.821 18.094 1.00 98.00 89 PRO A CA 1
ATOM 749 C C . PRO A 1 89 ? -5.477 -0.447 16.782 1.00 98.00 89 PRO A C 1
ATOM 751 O O . PRO A 1 89 ? -4.541 -1.119 16.350 1.00 98.00 89 PRO A O 1
ATOM 754 N N . VAL A 1 90 ? -5.858 0.688 16.190 1.00 98.25 90 VAL A N 1
ATOM 755 C CA . VAL A 1 90 ? -5.225 1.255 14.980 1.00 98.25 90 VAL A CA 1
ATOM 756 C C . VAL A 1 90 ? -3.695 1.344 15.099 1.00 98.25 90 VAL A C 1
ATOM 758 O O . VAL A 1 90 ? -2.981 1.120 14.120 1.00 98.25 90 VAL A O 1
ATOM 761 N N . SER A 1 91 ? -3.177 1.640 16.295 1.00 97.38 91 SER A N 1
ATOM 762 C CA . SER A 1 91 ? -1.738 1.730 16.574 1.00 97.38 91 SER A CA 1
ATOM 763 C C . SER A 1 91 ? -0.973 0.444 16.265 1.00 97.38 91 SER A C 1
ATOM 765 O O . SER A 1 91 ? 0.177 0.518 15.830 1.00 97.38 91 SER A O 1
ATOM 767 N N . ASP A 1 92 ? -1.596 -0.720 16.449 1.00 98.00 92 ASP A N 1
ATOM 768 C CA . ASP A 1 92 ? -0.945 -2.014 16.242 1.00 98.00 92 ASP A CA 1
ATOM 769 C C . ASP A 1 92 ? -0.705 -2.236 14.741 1.00 98.00 92 ASP A C 1
ATOM 771 O O . ASP A 1 92 ? 0.424 -2.502 14.327 1.00 98.00 92 ASP A O 1
ATOM 775 N N . TYR A 1 93 ? -1.722 -2.005 13.900 1.00 97.88 93 TYR A N 1
ATOM 776 C CA . TYR A 1 93 ? -1.583 -2.098 12.439 1.00 97.88 93 TYR A CA 1
ATOM 777 C C . TYR A 1 93 ? -0.579 -1.087 11.891 1.00 97.88 93 TYR A C 1
ATOM 779 O O . TYR A 1 93 ? 0.228 -1.419 11.023 1.00 97.88 93 TYR A O 1
ATOM 787 N N . ARG A 1 94 ? -0.595 0.147 12.411 1.00 97.81 94 ARG A N 1
ATOM 788 C CA . ARG A 1 94 ? 0.362 1.185 12.008 1.00 97.81 94 ARG A CA 1
ATOM 789 C C . ARG A 1 94 ? 1.793 0.815 12.378 1.00 97.81 94 ARG A C 1
ATOM 791 O O . ARG A 1 94 ? 2.698 1.050 11.584 1.00 97.81 94 ARG A O 1
ATOM 798 N N . SER A 1 95 ? 1.997 0.211 13.545 1.00 97.06 95 SER A N 1
ATOM 799 C CA . SER A 1 95 ? 3.316 -0.258 13.976 1.00 97.06 95 SER A CA 1
ATOM 800 C C . SER A 1 95 ? 3.848 -1.344 13.041 1.00 97.06 95 SER A C 1
ATOM 802 O O . SER A 1 95 ? 4.977 -1.234 12.565 1.00 97.06 95 SER A O 1
ATOM 804 N N . VAL A 1 96 ? 3.013 -2.333 12.697 1.00 97.94 96 VAL A N 1
ATOM 805 C CA . VAL A 1 96 ? 3.370 -3.397 11.742 1.00 97.94 96 VAL A CA 1
ATOM 806 C C . VAL A 1 96 ? 3.672 -2.824 10.354 1.00 97.94 96 VAL A C 1
ATOM 808 O O . VAL A 1 96 ? 4.676 -3.195 9.745 1.00 97.94 96 VAL A O 1
ATOM 811 N N . LEU A 1 97 ? 2.847 -1.893 9.861 1.00 97.88 97 LEU A N 1
ATOM 812 C CA . LEU A 1 97 ? 3.072 -1.231 8.575 1.00 97.88 97 LEU A CA 1
ATOM 813 C C . LEU A 1 97 ? 4.404 -0.473 8.565 1.00 97.88 97 LEU A C 1
ATOM 815 O O . LEU A 1 97 ? 5.210 -0.680 7.663 1.00 97.88 97 LEU A O 1
ATOM 819 N N . ASN A 1 98 ? 4.659 0.367 9.568 1.00 96.69 98 ASN A N 1
ATOM 820 C CA . ASN A 1 98 ? 5.879 1.171 9.644 1.00 96.69 98 ASN A CA 1
ATOM 821 C C . ASN A 1 98 ? 7.134 0.295 9.746 1.00 96.69 98 ASN A C 1
ATOM 823 O O . ASN A 1 98 ? 8.144 0.576 9.101 1.00 96.69 98 ASN A O 1
ATOM 827 N N . GLU A 1 99 ? 7.075 -0.793 10.517 1.00 97.62 99 GLU A N 1
ATOM 828 C CA . GLU A 1 99 ? 8.168 -1.760 10.587 1.00 97.62 99 GLU A CA 1
ATOM 829 C C . GLU A 1 99 ? 8.414 -2.423 9.223 1.00 97.62 99 GLU A C 1
ATOM 831 O O . GLU A 1 99 ? 9.556 -2.521 8.769 1.00 97.62 99 GLU A O 1
ATOM 836 N N . TRP A 1 100 ? 7.351 -2.844 8.537 1.00 97.50 100 TRP A N 1
ATOM 837 C CA . TRP A 1 100 ? 7.444 -3.445 7.209 1.00 97.50 100 TRP A CA 1
ATOM 838 C C . TRP A 1 100 ? 7.997 -2.472 6.156 1.00 97.50 100 TRP A C 1
ATOM 840 O O . TRP A 1 100 ? 8.866 -2.863 5.370 1.00 97.50 100 TRP A O 1
ATOM 850 N N . VAL A 1 101 ? 7.562 -1.205 6.170 1.00 96.62 101 VAL A N 1
ATOM 851 C CA . VAL A 1 101 ? 8.093 -0.141 5.300 1.00 96.62 101 VAL A CA 1
ATOM 852 C C . VAL A 1 101 ? 9.581 0.057 5.578 1.00 96.62 101 VAL A C 1
ATOM 854 O O . VAL A 1 101 ? 10.391 -0.041 4.657 1.00 96.62 101 VAL A O 1
ATOM 857 N N . SER A 1 102 ? 9.965 0.219 6.848 1.00 95.94 102 SER A N 1
ATOM 858 C CA . SER A 1 102 ? 11.363 0.402 7.257 1.00 95.94 102 SER A CA 1
ATOM 859 C C . SER A 1 102 ? 12.262 -0.754 6.802 1.00 95.94 102 SER A C 1
ATOM 861 O O . SER A 1 102 ? 13.355 -0.530 6.274 1.00 95.94 102 SER A O 1
ATOM 863 N N . ARG A 1 103 ? 11.800 -2.006 6.922 1.00 95.56 103 ARG A N 1
ATOM 864 C CA . ARG A 1 103 ? 12.539 -3.182 6.428 1.00 95.56 103 ARG A CA 1
ATOM 865 C C . ARG A 1 103 ? 12.757 -3.139 4.912 1.00 95.56 103 ARG A C 1
ATOM 867 O O . ARG A 1 103 ? 13.814 -3.561 4.450 1.00 95.56 103 ARG A O 1
ATOM 874 N N . ARG A 1 104 ? 11.797 -2.632 4.131 1.00 92.62 104 ARG A N 1
ATOM 875 C CA . ARG A 1 104 ? 11.943 -2.482 2.671 1.00 92.62 104 ARG A CA 1
ATOM 876 C C . ARG A 1 104 ? 12.829 -1.307 2.279 1.00 92.62 104 ARG A C 1
ATOM 878 O O . ARG A 1 104 ? 13.586 -1.416 1.318 1.00 92.62 104 ARG A O 1
ATOM 885 N N . GLU A 1 105 ? 12.769 -0.209 3.021 1.00 90.94 105 GLU A N 1
ATOM 886 C CA . GLU A 1 105 ? 13.600 0.965 2.759 1.00 90.94 105 GLU A CA 1
ATOM 887 C C . GLU A 1 105 ? 15.081 0.701 3.040 1.00 90.94 105 GLU A C 1
ATOM 889 O O . GLU A 1 105 ? 15.919 1.153 2.252 1.00 90.94 105 GLU A O 1
ATOM 894 N N . ASN A 1 106 ? 15.372 -0.037 4.119 1.00 92.94 106 ASN A N 1
ATOM 895 C CA . ASN A 1 106 ? 16.721 -0.359 4.597 1.00 92.94 106 ASN A CA 1
ATOM 896 C C . ASN A 1 106 ? 17.261 -1.709 4.088 1.00 92.94 106 ASN A C 1
ATOM 898 O O . ASN A 1 106 ? 18.449 -1.997 4.232 1.00 92.94 106 ASN A O 1
ATOM 902 N N . GLY A 1 107 ? 16.400 -2.560 3.527 1.00 89.50 107 GLY A N 1
ATOM 903 C CA . GLY A 1 107 ? 16.777 -3.853 2.963 1.00 89.50 107 GLY A CA 1
ATOM 904 C C . GLY A 1 107 ? 17.411 -3.753 1.573 1.00 89.50 107 GLY A C 1
ATOM 905 O O . GLY A 1 107 ? 17.579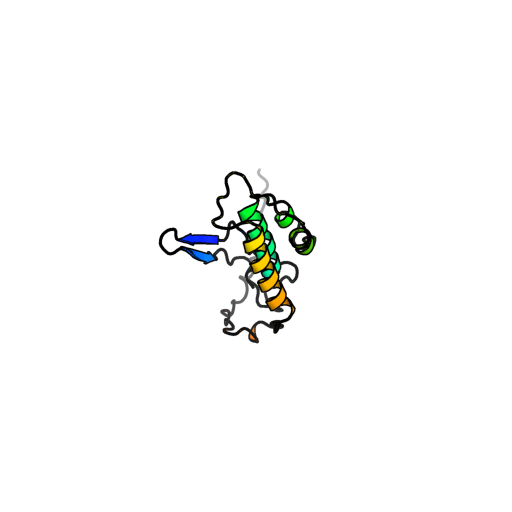 -2.673 1.001 1.00 89.50 107 GLY 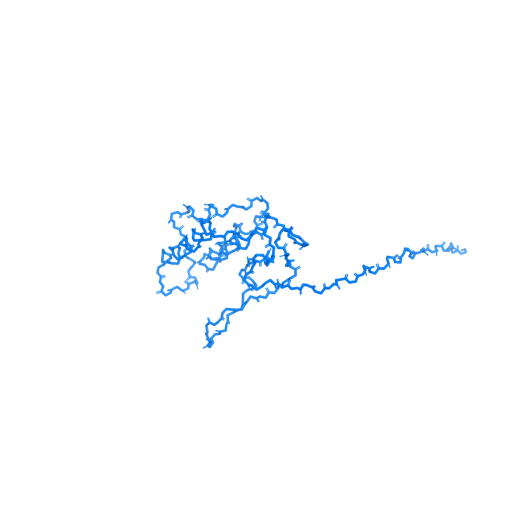A O 1
ATOM 906 N N . ARG A 1 108 ? 17.741 -4.913 0.984 1.00 86.12 108 ARG A N 1
ATOM 907 C CA . ARG A 1 108 ? 18.201 -4.980 -0.410 1.00 86.12 108 ARG A CA 1
ATOM 908 C C . ARG A 1 108 ? 17.087 -4.483 -1.332 1.00 86.12 108 ARG A C 1
ATOM 910 O O . ARG A 1 108 ? 16.045 -5.123 -1.450 1.00 86.12 108 ARG A O 1
ATOM 917 N N . ARG A 1 109 ? 17.336 -3.375 -2.028 1.00 84.38 109 ARG A N 1
ATOM 918 C CA . ARG A 1 109 ? 16.436 -2.871 -3.070 1.00 84.38 109 ARG A CA 1
ATOM 919 C C . ARG A 1 109 ? 16.694 -3.614 -4.375 1.00 84.38 109 ARG A C 1
ATOM 921 O O . ARG A 1 109 ? 17.836 -3.713 -4.812 1.00 84.38 109 ARG A O 1
ATOM 928 N N . ILE A 1 110 ? 15.625 -4.113 -4.987 1.00 85.69 110 ILE A N 1
ATOM 929 C CA . ILE A 1 110 ? 15.656 -4.682 -6.336 1.00 85.69 110 ILE A CA 1
ATOM 930 C C . ILE A 1 110 ? 15.785 -3.507 -7.303 1.00 85.69 110 ILE A C 1
ATOM 932 O O . ILE A 1 110 ? 14.874 -2.686 -7.418 1.00 85.69 110 ILE A O 1
ATOM 936 N N . SER A 1 111 ? 16.941 -3.392 -7.948 1.00 85.69 111 SER A N 1
ATOM 937 C CA . SER A 1 111 ? 17.252 -2.298 -8.868 1.00 85.69 111 SER A CA 1
ATOM 938 C C . SER A 1 111 ? 16.871 -2.624 -10.309 1.00 85.69 111 SER A C 1
ATOM 940 O O . SER A 1 111 ? 16.582 -1.715 -11.075 1.00 85.69 111 SER A O 1
ATOM 942 N N . VAL A 1 112 ? 16.801 -3.907 -10.661 1.00 90.06 112 VAL A N 1
ATOM 943 C CA . VAL A 1 112 ? 16.351 -4.410 -11.964 1.00 90.06 112 VAL A CA 1
ATOM 944 C C . VAL A 1 112 ? 15.539 -5.685 -11.762 1.00 90.06 112 VAL A C 1
ATOM 946 O O . VAL A 1 112 ? 15.763 -6.426 -10.806 1.00 90.06 112 VAL A O 1
ATOM 949 N N . TYR A 1 113 ? 14.579 -5.952 -12.650 1.00 87.44 113 TYR A N 1
ATOM 950 C CA . TYR A 1 113 ? 13.651 -7.079 -12.501 1.00 87.44 113 TYR A CA 1
ATOM 951 C C . TYR A 1 113 ? 14.334 -8.451 -12.335 1.00 87.44 113 TYR A C 1
ATOM 953 O O . TYR A 1 113 ? 13.772 -9.319 -11.674 1.00 87.44 113 TYR A O 1
ATOM 961 N N . THR A 1 114 ? 15.538 -8.645 -12.883 1.00 89.75 114 THR A N 1
ATOM 962 C CA . THR A 1 114 ? 16.307 -9.898 -12.779 1.00 89.75 114 THR A CA 1
ATOM 963 C C . THR A 1 114 ? 16.882 -10.162 -11.387 1.00 89.75 114 THR A C 1
ATOM 965 O O . THR A 1 114 ? 17.313 -11.276 -11.115 1.00 89.75 114 THR A O 1
ATOM 968 N N . GLU A 1 115 ? 16.882 -9.171 -10.491 1.00 91.00 115 GLU A N 1
ATOM 969 C CA . GLU A 1 115 ? 17.298 -9.349 -9.095 1.00 91.00 115 GLU A CA 1
ATOM 970 C C . GLU A 1 115 ? 16.168 -9.833 -8.176 1.00 91.00 115 GLU A C 1
ATOM 972 O O . GLU A 1 115 ? 16.409 -10.075 -6.990 1.00 91.00 115 GLU A O 1
ATOM 977 N N . ALA A 1 116 ? 14.938 -9.942 -8.687 1.00 86.38 116 ALA A N 1
ATOM 978 C CA . ALA A 1 116 ? 13.840 -10.543 -7.943 1.00 86.38 116 ALA A CA 1
ATOM 979 C C . ALA A 1 116 ? 14.149 -12.012 -7.606 1.00 86.38 116 ALA A C 1
ATOM 981 O O . ALA A 1 116 ? 14.879 -12.680 -8.332 1.00 86.38 116 ALA A O 1
ATOM 982 N N . GLN A 1 117 ? 13.583 -12.522 -6.506 1.00 85.88 117 GLN A N 1
ATOM 983 C CA . GLN A 1 117 ? 13.787 -13.915 -6.082 1.00 85.88 117 GLN A CA 1
ATOM 984 C C . GLN A 1 117 ? 13.307 -14.912 -7.148 1.00 85.88 117 GLN A C 1
ATOM 986 O O . GLN A 1 117 ? 13.968 -15.916 -7.397 1.00 85.88 117 GLN A O 1
ATOM 991 N N . GLU A 1 118 ? 12.182 -14.596 -7.788 1.00 87.31 118 GLU A N 1
ATOM 992 C CA . GLU A 1 118 ? 11.585 -15.358 -8.884 1.00 87.31 118 GLU A CA 1
ATOM 993 C C . GLU A 1 118 ? 11.275 -14.381 -10.031 1.00 87.31 118 GLU A C 1
ATOM 995 O O . GLU A 1 118 ? 10.166 -13.844 -10.119 1.00 87.31 118 GLU A O 1
ATOM 1000 N N . PRO A 1 119 ? 12.272 -14.039 -10.867 1.00 85.44 119 PRO A N 1
ATOM 1001 C CA . PRO A 1 119 ? 12.059 -13.127 -11.978 1.00 85.44 119 PRO A CA 1
ATOM 1002 C C . PRO A 1 119 ? 11.171 -13.802 -13.026 1.00 85.44 119 PRO A C 1
ATOM 1004 O O . PRO A 1 119 ? 11.389 -14.952 -13.400 1.00 85.44 119 PRO A O 1
ATOM 1007 N N . ILE A 1 120 ? 10.163 -13.076 -13.509 1.00 82.88 120 ILE A N 1
ATOM 1008 C CA . ILE A 1 120 ? 9.235 -13.600 -14.511 1.00 82.88 120 ILE A CA 1
ATOM 1009 C C . ILE A 1 120 ? 9.734 -13.243 -15.911 1.00 82.88 120 ILE A C 1
ATOM 1011 O O . ILE A 1 120 ? 9.838 -12.063 -16.282 1.00 82.88 120 ILE A O 1
ATOM 1015 N N . ASP A 1 121 ? 9.951 -14.272 -16.721 1.00 83.00 121 ASP A N 1
ATOM 1016 C CA . ASP A 1 121 ? 10.123 -14.127 -18.159 1.00 83.00 121 ASP A CA 1
ATOM 1017 C C . ASP A 1 121 ? 8.782 -13.767 -18.798 1.00 83.00 121 ASP A C 1
ATOM 1019 O O . ASP A 1 121 ? 7.815 -14.525 -18.775 1.00 83.00 121 ASP A O 1
ATOM 1023 N N . TRP A 1 122 ? 8.706 -12.554 -19.336 1.00 80.69 122 TRP A N 1
ATOM 1024 C CA . TRP A 1 122 ? 7.552 -12.088 -20.074 1.00 80.69 122 TRP A CA 1
ATOM 1025 C C . TRP A 1 122 ? 7.588 -12.736 -21.451 1.00 80.69 122 TRP A C 1
ATOM 1027 O O . TRP A 1 122 ? 8.670 -12.847 -22.044 1.00 80.69 122 TRP A O 1
ATOM 1037 N N . PRO A 1 123 ? 6.425 -13.140 -21.985 1.00 79.88 123 PRO A N 1
ATOM 1038 C CA . PRO A 1 123 ? 6.363 -13.605 -23.355 1.00 79.88 123 PRO A CA 1
ATOM 1039 C C . PRO A 1 123 ? 6.878 -12.498 -24.274 1.00 79.88 123 PRO A C 1
ATOM 1041 O O . PRO A 1 123 ? 6.631 -11.311 -24.040 1.00 79.88 123 PRO A O 1
ATOM 1044 N N . GLN A 1 124 ? 7.591 -12.881 -25.333 1.00 76.94 124 GLN A N 1
ATOM 1045 C CA . GLN A 1 124 ? 7.934 -11.918 -26.368 1.00 76.94 124 GLN A CA 1
ATOM 1046 C C . GLN A 1 124 ? 6.634 -11.422 -26.999 1.00 76.94 124 GLN A C 1
ATOM 1048 O O . GLN A 1 124 ? 5.906 -12.186 -27.636 1.00 76.94 124 GLN A O 1
ATOM 1053 N N . LEU A 1 125 ? 6.324 -10.146 -26.777 1.00 70.94 125 LEU A N 1
ATOM 1054 C CA . LEU A 1 125 ? 5.237 -9.483 -27.475 1.00 70.94 125 LEU A CA 1
ATOM 1055 C C . LEU A 1 125 ? 5.665 -9.382 -28.940 1.00 70.94 125 LEU A C 1
ATOM 1057 O O . LEU A 1 125 ? 6.716 -8.817 -29.240 1.00 70.94 125 LEU A O 1
ATOM 1061 N N . GLY A 1 126 ? 4.890 -9.992 -29.837 1.00 74.00 126 GLY A N 1
ATOM 1062 C CA . GLY A 1 126 ? 5.119 -9.854 -31.273 1.00 74.00 126 GLY A CA 1
ATOM 1063 C C . GLY A 1 126 ? 5.018 -8.392 -31.713 1.00 74.00 126 GLY A C 1
ATOM 1064 O O . GLY A 1 126 ? 4.555 -7.533 -30.957 1.00 74.00 126 GLY A O 1
ATOM 1065 N N . ASP A 1 127 ? 5.424 -8.114 -32.951 1.00 79.56 127 ASP A N 1
ATOM 1066 C CA . ASP A 1 127 ? 5.294 -6.771 -33.509 1.00 79.56 127 ASP A CA 1
ATOM 1067 C C . ASP A 1 127 ? 3.846 -6.266 -33.364 1.00 79.56 127 ASP A C 1
ATOM 1069 O O . ASP A 1 127 ? 2.900 -7.023 -33.627 1.00 79.56 127 ASP A O 1
ATOM 1073 N N . PRO A 1 128 ? 3.641 -4.996 -32.966 1.00 70.44 128 PRO A N 1
ATOM 1074 C CA . PRO A 1 128 ? 2.305 -4.427 -32.906 1.00 70.44 128 PRO A CA 1
ATOM 1075 C C . PRO A 1 128 ? 1.617 -4.582 -34.272 1.00 70.44 128 PRO A C 1
ATOM 1077 O O . PRO A 1 128 ? 2.283 -4.466 -35.310 1.00 70.44 128 PRO A O 1
ATOM 1080 N N . PRO A 1 129 ? 0.289 -4.815 -34.312 1.00 75.75 129 PRO A N 1
ATOM 1081 C CA . PRO A 1 129 ? -0.437 -4.911 -35.567 1.00 75.75 129 PRO A CA 1
ATOM 1082 C C . PRO A 1 129 ? -0.109 -3.705 -36.442 1.00 75.75 129 PRO A C 1
ATOM 1084 O O . PRO A 1 129 ? -0.189 -2.557 -35.989 1.00 75.75 129 PRO A O 1
ATOM 1087 N N . LYS A 1 130 ? 0.277 -3.952 -37.698 1.00 76.56 130 LYS A N 1
ATOM 1088 C CA . LYS A 1 130 ? 0.518 -2.871 -38.654 1.00 76.56 130 LYS A CA 1
ATOM 1089 C C . LYS A 1 130 ? -0.746 -2.017 -38.698 1.00 76.56 130 LYS A C 1
ATOM 1091 O O . LYS A 1 130 ? -1.813 -2.520 -39.046 1.00 76.56 130 LYS A O 1
ATOM 1096 N N . ARG A 1 131 ? -0.639 -0.737 -38.323 1.00 65.50 131 ARG A N 1
ATOM 1097 C CA . ARG A 1 131 ? -1.740 0.219 -38.487 1.00 65.50 131 ARG A CA 1
ATOM 1098 C C . ARG A 1 131 ? -2.165 0.170 -39.951 1.00 65.50 131 ARG A C 1
ATOM 1100 O O . ARG A 1 131 ? -1.403 0.585 -40.820 1.00 65.50 131 ARG A O 1
ATOM 1107 N N . HIS A 1 132 ? -3.368 -0.325 -40.227 1.00 62.44 132 HIS A N 1
ATOM 1108 C CA . HIS A 1 132 ? -3.993 -0.091 -41.519 1.00 62.44 132 HIS A CA 1
ATOM 1109 C C . HIS A 1 132 ? -4.327 1.399 -41.577 1.00 62.44 132 HIS A C 1
ATOM 1111 O O . HIS A 1 132 ? -5.241 1.879 -40.907 1.00 62.44 132 HIS A O 1
ATOM 1117 N N . SER A 1 133 ? -3.513 2.151 -42.309 1.00 54.16 133 SER A N 1
ATOM 1118 C CA . SER A 1 133 ? -3.731 3.561 -42.590 1.00 54.16 133 SER A CA 1
ATOM 1119 C C . SER A 1 133 ? -5.082 3.737 -43.289 1.00 54.16 133 SER A C 1
ATOM 1121 O O . SER A 1 133 ? -5.282 3.247 -44.394 1.00 54.16 133 SER A O 1
ATOM 1123 N N . SER A 1 134 ? -5.973 4.464 -42.618 1.00 47.44 134 SER A N 1
ATOM 1124 C CA . SER A 1 134 ? -7.062 5.277 -43.168 1.00 47.44 134 SER A CA 1
ATOM 1125 C C . SER A 1 134 ? -8.054 4.594 -44.124 1.00 47.44 134 SER A C 1
ATOM 1127 O O . SER A 1 134 ? -7.828 4.488 -45.328 1.00 47.44 134 SER A O 1
ATOM 1129 N N . LEU A 1 135 ? -9.256 4.308 -43.610 1.00 46.34 135 LEU A N 1
ATOM 1130 C CA . LEU A 1 135 ? -10.480 4.368 -44.413 1.00 46.34 135 LEU A CA 1
ATOM 1131 C C . LEU A 1 135 ? -10.596 5.786 -44.990 1.00 46.34 135 LEU A C 1
ATOM 1133 O O . LEU A 1 135 ? -10.994 6.724 -44.302 1.00 46.34 135 LEU A O 1
ATOM 1137 N N . VAL A 1 136 ? -10.214 5.955 -46.254 1.00 48.66 136 VAL A N 1
ATOM 1138 C CA . VAL A 1 136 ? -10.546 7.156 -47.018 1.00 48.66 136 VAL A CA 1
ATOM 1139 C C . VAL A 1 136 ? -12.054 7.114 -47.249 1.00 48.66 136 VAL A C 1
ATOM 1141 O O . VAL A 1 136 ? -12.534 6.375 -48.109 1.00 48.66 136 VAL A O 1
ATOM 1144 N N . LEU A 1 137 ? -12.812 7.882 -46.464 1.00 45.38 137 LEU A N 1
ATOM 1145 C CA . LEU A 1 137 ? -14.207 8.184 -46.771 1.00 45.38 137 LEU A CA 1
ATOM 1146 C C . LEU A 1 137 ? -14.231 8.930 -48.110 1.00 45.38 137 LEU A C 1
ATOM 1148 O O . LEU A 1 137 ? -13.988 10.134 -48.174 1.00 45.38 137 LEU A O 1
ATOM 1152 N N . LYS A 1 138 ? -14.490 8.203 -49.201 1.00 44.81 138 LYS A N 1
ATOM 1153 C CA . LYS A 1 138 ? -14.870 8.816 -50.473 1.00 44.81 138 LYS A CA 1
ATOM 1154 C C . LYS A 1 138 ? -16.245 9.443 -50.278 1.00 44.81 138 LYS A C 1
ATOM 1156 O O . LYS A 1 138 ? -17.257 8.754 -50.337 1.00 44.81 138 LYS A O 1
ATOM 1161 N N . VAL A 1 139 ? -16.272 10.748 -50.037 1.00 50.00 139 VAL A N 1
ATOM 1162 C CA . VAL A 1 139 ? -17.497 11.537 -50.150 1.00 50.00 139 VAL A CA 1
ATOM 1163 C C . VAL A 1 139 ? -17.793 11.682 -51.642 1.00 50.00 139 VAL A C 1
ATOM 1165 O O . VAL A 1 139 ? -17.148 12.458 -52.3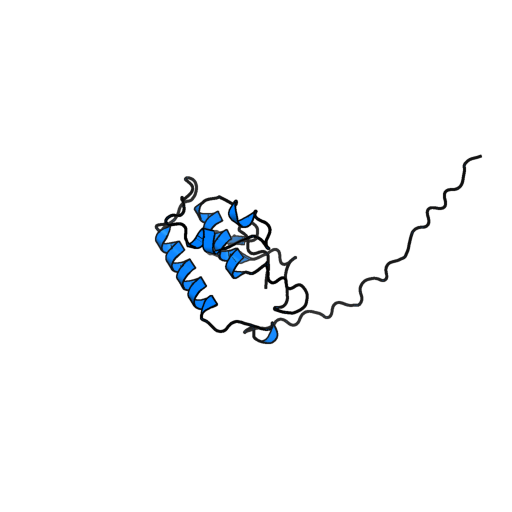42 1.00 50.00 139 VAL A O 1
ATOM 1168 N N . THR A 1 140 ? -18.728 10.887 -52.153 1.00 49.22 140 THR A N 1
ATOM 1169 C CA . THR A 1 140 ? -19.378 11.146 -53.444 1.00 49.22 140 THR A CA 1
ATOM 1170 C C . THR A 1 140 ? -20.400 12.270 -53.261 1.00 49.22 140 THR A C 1
ATOM 1172 O O . THR A 1 140 ? -21.250 12.139 -52.377 1.00 49.22 140 THR A O 1
ATOM 1175 N N . PRO A 1 141 ? -20.362 13.357 -54.054 1.00 48.06 141 PRO A N 1
ATOM 1176 C CA . PRO A 1 141 ? -21.426 14.349 -54.027 1.00 48.06 141 PRO A CA 1
ATOM 1177 C C . PRO A 1 141 ? -22.687 13.767 -54.680 1.00 48.06 141 PRO A C 1
ATOM 1179 O O . PRO A 1 141 ? -22.602 13.051 -55.679 1.00 48.06 141 PRO A O 1
ATOM 1182 N N . LEU A 1 142 ? -23.840 14.035 -54.067 1.00 53.38 142 LEU A N 1
ATOM 1183 C CA . LEU A 1 142 ? -25.160 13.654 -54.576 1.00 53.38 142 LEU A CA 1
ATOM 1184 C C . LEU A 1 142 ? -25.567 14.541 -55.775 1.00 53.38 142 LEU A C 1
ATOM 1186 O O . LEU A 1 142 ? -25.063 15.663 -55.866 1.00 53.38 142 LEU A O 1
ATOM 1190 N N . PRO A 1 143 ? -26.421 14.022 -56.683 1.00 60.81 143 PRO A N 1
ATOM 1191 C CA . PRO A 1 143 ? -26.793 14.665 -57.948 1.00 60.81 143 PRO A CA 1
ATOM 1192 C C . PRO A 1 143 ? -27.624 15.942 -57.793 1.00 60.81 143 PRO A C 1
ATOM 1194 O O . PRO A 1 143 ? -28.366 16.058 -56.790 1.00 60.81 143 PRO A O 1
#

InterPro domains:
  IPR011009 Protein kinase-like domain superfamily [SSF56112] (2-73)